Protein AF-T0ZK91-F1 (afdb_monomer_lite)

Structure (mmCIF, N/CA/C/O backbone):
data_AF-T0ZK91-F1
#
_entry.id   AF-T0ZK91-F1
#
loop_
_atom_site.group_PDB
_atom_site.id
_atom_site.type_symbol
_atom_site.label_atom_id
_atom_site.label_alt_id
_atom_site.label_comp_id
_atom_site.label_asym_id
_atom_site.label_entity_id
_atom_site.label_seq_id
_atom_site.pdbx_PDB_ins_code
_atom_site.Cartn_x
_atom_site.Cartn_y
_atom_site.Cartn_z
_atom_site.occupancy
_atom_site.B_iso_or_equiv
_atom_site.auth_seq_id
_atom_site.auth_comp_id
_atom_site.auth_asym_id
_atom_site.auth_atom_id
_atom_site.pdbx_PDB_model_num
ATOM 1 N N . MET A 1 1 ? 14.081 -2.824 1.516 1.00 80.69 1 MET A N 1
ATOM 2 C CA . MET A 1 1 ? 12.643 -3.103 1.655 1.00 80.69 1 MET A CA 1
ATOM 3 C C . MET A 1 1 ? 11.969 -2.720 0.352 1.00 80.69 1 MET A C 1
ATOM 5 O O . MET A 1 1 ? 12.176 -1.602 -0.117 1.00 80.69 1 MET A O 1
ATOM 9 N N . THR A 1 2 ? 11.253 -3.654 -0.259 1.00 96.75 2 THR A N 1
ATOM 10 C CA . THR A 1 2 ? 10.513 -3.434 -1.505 1.00 96.75 2 THR A CA 1
ATOM 11 C C . THR A 1 2 ? 9.173 -2.747 -1.242 1.00 96.75 2 THR A C 1
ATOM 13 O O . THR A 1 2 ? 8.653 -2.778 -0.123 1.00 96.75 2 THR A O 1
ATOM 16 N N . SER A 1 3 ? 8.582 -2.152 -2.278 1.00 96.88 3 SER A N 1
ATOM 17 C CA . SER A 1 3 ? 7.229 -1.580 -2.221 1.00 96.88 3 SER A CA 1
ATOM 18 C C . SER A 1 3 ? 6.175 -2.609 -1.775 1.00 96.88 3 SER A C 1
ATOM 20 O O . SER A 1 3 ? 5.234 -2.268 -1.053 1.00 96.88 3 SER A O 1
ATOM 22 N N . VAL A 1 4 ? 6.355 -3.884 -2.143 1.00 97.44 4 VAL A N 1
ATOM 23 C CA . VAL A 1 4 ? 5.496 -5.005 -1.728 1.00 97.44 4 VAL A CA 1
ATOM 24 C C . VAL A 1 4 ? 5.710 -5.362 -0.262 1.00 97.44 4 VAL A C 1
ATOM 26 O O . VAL A 1 4 ? 4.733 -5.485 0.472 1.00 97.44 4 VAL A O 1
ATOM 29 N N . GLU A 1 5 ? 6.963 -5.508 0.178 1.00 97.88 5 GLU A N 1
ATOM 30 C CA . GLU A 1 5 ? 7.288 -5.822 1.576 1.00 97.88 5 GLU A CA 1
ATOM 31 C C . GLU A 1 5 ? 6.716 -4.768 2.524 1.00 97.88 5 GLU A C 1
ATOM 33 O O . GLU A 1 5 ? 6.071 -5.119 3.509 1.00 97.88 5 GLU A O 1
ATOM 38 N N . PHE A 1 6 ? 6.879 -3.487 2.184 1.00 97.19 6 PHE A N 1
ATOM 39 C CA . PHE A 1 6 ? 6.341 -2.387 2.977 1.00 97.19 6 PHE A CA 1
ATOM 40 C C . PHE A 1 6 ? 4.808 -2.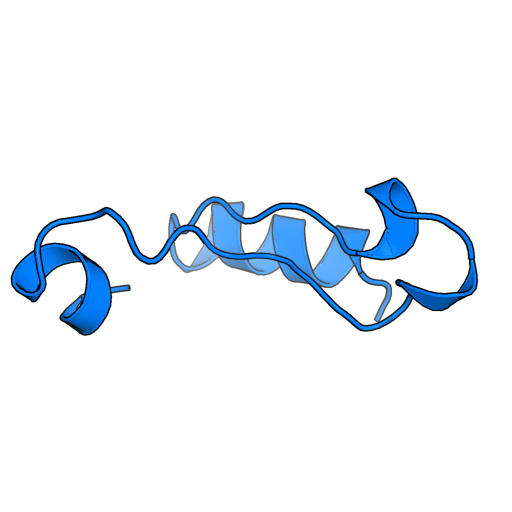403 3.032 1.00 97.19 6 PHE A C 1
ATOM 42 O O . PHE A 1 6 ? 4.222 -2.343 4.110 1.00 97.19 6 PHE A O 1
ATOM 49 N N . SER A 1 7 ? 4.149 -2.554 1.879 1.00 97.19 7 SER A N 1
ATOM 50 C CA . SER A 1 7 ? 2.681 -2.609 1.815 1.00 97.19 7 SER A CA 1
ATOM 51 C C . SER A 1 7 ? 2.117 -3.806 2.588 1.00 97.19 7 SER A C 1
ATOM 53 O O . SER A 1 7 ? 1.067 -3.710 3.216 1.00 97.19 7 SER A O 1
ATOM 55 N N . GLN A 1 8 ? 2.817 -4.943 2.572 1.00 97.62 8 GLN A N 1
ATOM 56 C CA . GLN A 1 8 ? 2.433 -6.116 3.351 1.00 97.62 8 GLN A CA 1
ATOM 57 C C . GLN A 1 8 ? 2.656 -5.940 4.858 1.00 97.62 8 GLN A C 1
ATOM 59 O O . GLN A 1 8 ? 1.869 -6.472 5.639 1.00 97.62 8 GLN A O 1
ATOM 64 N N . ALA A 1 9 ? 3.713 -5.235 5.271 1.00 97.75 9 ALA A N 1
ATOM 65 C CA . ALA A 1 9 ? 3.937 -4.900 6.674 1.00 97.75 9 ALA A CA 1
ATOM 66 C C . ALA A 1 9 ? 2.799 -4.011 7.199 1.00 97.75 9 ALA A C 1
ATOM 68 O O . ALA A 1 9 ? 2.179 -4.357 8.199 1.00 97.75 9 ALA A O 1
ATOM 69 N N . LEU A 1 10 ? 2.424 -2.961 6.455 1.00 96.44 10 LEU A N 1
ATOM 70 C CA . LEU A 1 10 ? 1.264 -2.121 6.786 1.00 96.44 10 LEU A CA 1
ATOM 71 C C . LEU A 1 10 ? -0.028 -2.936 6.923 1.00 96.44 10 LEU A C 1
ATOM 73 O O . LEU A 1 10 ? -0.770 -2.759 7.887 1.00 96.44 10 LEU A O 1
ATOM 77 N N . LEU A 1 11 ? -0.268 -3.882 6.011 1.00 96.69 11 LEU A N 1
ATOM 78 C CA . LEU A 1 11 ? -1.462 -4.723 6.063 1.00 96.69 11 LEU A CA 1
ATOM 79 C C . LEU A 1 11 ? -1.488 -5.651 7.287 1.00 96.69 11 LEU A C 1
ATOM 81 O O . LEU A 1 11 ? -2.553 -5.868 7.857 1.00 96.69 11 LEU A O 1
ATOM 85 N N . ARG A 1 12 ? -0.348 -6.232 7.677 1.00 97.62 12 ARG A N 1
ATOM 86 C CA . ARG A 1 12 ? -0.287 -7.222 8.768 1.00 97.62 12 ARG A CA 1
ATOM 87 C C . ARG A 1 12 ? -0.142 -6.605 10.152 1.00 97.62 12 ARG A C 1
ATOM 89 O O . ARG A 1 12 ? -0.670 -7.158 11.107 1.00 97.62 12 ARG A O 1
ATOM 96 N N . GLU A 1 13 ? 0.613 -5.521 10.262 1.00 97.56 13 GLU A N 1
ATOM 97 C CA . GLU A 1 13 ? 0.993 -4.931 11.548 1.00 97.56 13 GLU A CA 1
ATOM 98 C C . GLU A 1 13 ? 0.074 -3.766 11.913 1.00 97.56 13 GLU A C 1
ATOM 100 O O . GLU A 1 13 ? -0.369 -3.665 13.054 1.00 97.56 13 GLU A O 1
ATOM 105 N N . ALA A 1 14 ? -0.258 -2.922 10.932 1.00 95.50 14 ALA A N 1
ATOM 106 C CA . ALA A 1 14 ? -1.105 -1.746 11.124 1.00 95.50 14 ALA A CA 1
ATOM 107 C C . ALA A 1 14 ? -2.554 -1.957 10.655 1.00 95.50 14 ALA A C 1
ATOM 109 O O . ALA A 1 14 ? -3.404 -1.119 10.923 1.00 95.50 14 ALA A O 1
ATOM 110 N N . HIS A 1 15 ? -2.859 -3.074 9.985 1.00 95.19 15 HIS A N 1
ATOM 111 C CA . HIS A 1 15 ? -4.168 -3.333 9.369 1.00 95.19 15 HIS A CA 1
ATOM 112 C C . HIS A 1 15 ? -4.568 -2.281 8.318 1.00 95.19 15 HIS A C 1
ATOM 114 O O . HIS A 1 15 ? -5.752 -2.071 8.053 1.00 95.19 15 HIS A O 1
ATOM 120 N N . VAL A 1 16 ? -3.578 -1.655 7.672 1.00 95.75 16 VAL A N 1
ATOM 121 C CA . VAL A 1 16 ? -3.783 -0.626 6.646 1.00 95.75 16 VAL A CA 1
ATOM 122 C C . VAL A 1 16 ? -3.496 -1.203 5.264 1.00 95.75 16 VAL A C 1
ATOM 124 O O . VAL A 1 16 ? -2.378 -1.615 4.952 1.00 95.75 16 VAL A O 1
ATOM 127 N N . ALA A 1 17 ? -4.514 -1.216 4.403 1.00 95.50 17 ALA A N 1
ATOM 128 C CA . ALA A 1 17 ? -4.382 -1.663 3.022 1.00 95.50 17 ALA A CA 1
ATOM 129 C C . ALA A 1 17 ? -3.941 -0.511 2.103 1.00 95.50 17 ALA A C 1
ATOM 131 O O . ALA A 1 17 ? -4.657 0.475 1.928 1.00 95.50 17 ALA A O 1
ATOM 132 N N . VAL A 1 18 ? -2.785 -0.670 1.456 1.00 96.31 18 VAL A N 1
ATOM 133 C CA . VAL A 1 18 ? -2.253 0.257 0.442 1.00 96.31 18 VAL A CA 1
ATOM 134 C C . VAL A 1 18 ? -1.882 -0.487 -0.839 1.00 96.31 18 VAL A C 1
ATOM 136 O O . VAL A 1 18 ? -1.747 -1.710 -0.8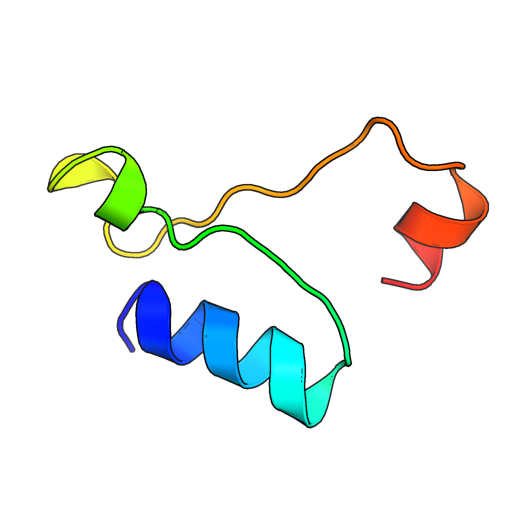45 1.00 96.31 18 VAL A O 1
ATOM 139 N N . VAL A 1 19 ? -1.708 0.244 -1.943 1.00 97.25 19 VAL A N 1
ATOM 140 C CA . VAL A 1 19 ? -1.264 -0.346 -3.215 1.00 97.25 19 VAL A CA 1
ATOM 141 C C . VAL A 1 19 ? 0.255 -0.194 -3.352 1.00 97.25 19 VAL A C 1
ATOM 143 O O . VAL A 1 19 ? 0.729 0.945 -3.361 1.00 97.25 19 VAL A O 1
ATOM 146 N N . PRO A 1 20 ? 1.018 -1.292 -3.518 1.00 97.69 20 PRO A N 1
ATOM 147 C CA . PRO A 1 20 ? 2.452 -1.226 -3.786 1.00 97.69 20 PRO A CA 1
ATOM 148 C C . PRO A 1 20 ? 2.743 -0.411 -5.045 1.00 97.69 20 PRO A C 1
ATOM 150 O O . PRO A 1 20 ? 2.109 -0.613 -6.082 1.00 97.69 20 PRO A O 1
ATOM 153 N N . GLY A 1 21 ? 3.726 0.483 -4.989 1.00 97.62 21 GLY A N 1
ATOM 154 C CA . GLY A 1 21 ? 4.043 1.364 -6.108 1.00 97.62 21 GLY A CA 1
ATOM 155 C C . GLY A 1 21 ? 4.547 0.624 -7.351 1.00 97.62 21 GLY A C 1
ATOM 156 O O . GLY A 1 21 ? 4.272 1.074 -8.460 1.00 97.62 21 GLY A O 1
ATOM 157 N N . ILE A 1 22 ? 5.157 -0.562 -7.204 1.00 97.94 22 ILE A N 1
ATOM 158 C CA . ILE A 1 22 ? 5.552 -1.413 -8.342 1.00 97.94 22 ILE A CA 1
ATOM 159 C C . ILE A 1 22 ? 4.374 -1.776 -9.265 1.00 97.94 22 ILE A C 1
ATOM 161 O O . ILE A 1 22 ? 4.577 -2.021 -10.453 1.00 97.94 22 ILE A O 1
ATOM 165 N N . ALA A 1 23 ? 3.129 -1.739 -8.766 1.00 96.62 23 ALA A N 1
ATOM 166 C CA . ALA A 1 23 ? 1.925 -1.939 -9.577 1.00 96.62 23 ALA A CA 1
ATOM 167 C C . ALA A 1 23 ? 1.722 -0.850 -10.654 1.00 96.62 23 ALA A C 1
ATOM 169 O O . ALA A 1 23 ? 0.955 -1.055 -11.591 1.00 96.62 23 ALA A O 1
ATOM 170 N N . PHE A 1 24 ? 2.415 0.288 -10.541 1.00 96.81 24 PHE A N 1
ATOM 171 C CA . PHE A 1 24 ? 2.400 1.397 -11.502 1.00 96.81 24 PHE A CA 1
ATOM 172 C C . PHE A 1 24 ? 3.638 1.422 -12.414 1.00 96.81 24 PHE A C 1
ATOM 174 O O . PHE A 1 24 ? 3.817 2.359 -13.190 1.00 96.81 24 PHE A O 1
ATOM 181 N N . GLY A 1 25 ? 4.486 0.391 -12.348 1.00 96.38 25 GLY A N 1
ATOM 182 C CA . GLY A 1 25 ? 5.692 0.247 -13.158 1.00 96.38 25 GLY A CA 1
ATOM 183 C C . GLY A 1 25 ? 6.992 0.396 -12.357 1.00 96.38 25 GLY A C 1
ATOM 184 O O . GLY A 1 25 ? 6.962 0.691 -11.162 1.00 96.38 25 GLY A O 1
ATOM 185 N N . PRO A 1 26 ? 8.158 0.212 -13.008 1.00 96.25 26 PRO A N 1
ATOM 186 C CA . PRO A 1 26 ? 9.453 0.122 -12.324 1.00 96.25 26 PRO A CA 1
ATOM 187 C C . PRO A 1 26 ? 9.818 1.364 -11.504 1.00 96.25 26 PRO A C 1
ATOM 189 O O . PRO A 1 26 ? 10.456 1.258 -10.462 1.00 96.25 26 PRO A O 1
ATOM 192 N N . HIS A 1 27 ? 9.384 2.545 -11.949 1.00 96.81 27 HIS A N 1
ATOM 193 C CA . HIS A 1 27 ? 9.628 3.808 -11.248 1.00 96.81 27 HIS A CA 1
ATOM 194 C C . HIS A 1 27 ? 8.772 3.993 -9.987 1.00 96.81 27 HIS A C 1
ATOM 196 O O . HIS A 1 27 ? 9.053 4.888 -9.197 1.00 96.81 27 HIS A O 1
ATOM 202 N N . GLY A 1 28 ? 7.745 3.164 -9.789 1.00 95.44 28 GLY A N 1
ATOM 203 C CA . GLY A 1 28 ? 6.951 3.148 -8.565 1.00 95.44 28 GLY A CA 1
ATOM 204 C C . GLY A 1 28 ? 7.578 2.315 -7.446 1.00 95.44 28 GLY A C 1
ATOM 205 O O . GLY A 1 28 ? 7.026 2.252 -6.349 1.00 95.44 28 GLY A O 1
ATOM 206 N N . GLU A 1 29 ? 8.723 1.671 -7.678 1.00 97.06 29 GLU A N 1
ATOM 207 C CA . GLU A 1 29 ? 9.431 0.970 -6.613 1.00 97.06 29 GLU A CA 1
ATOM 208 C C . G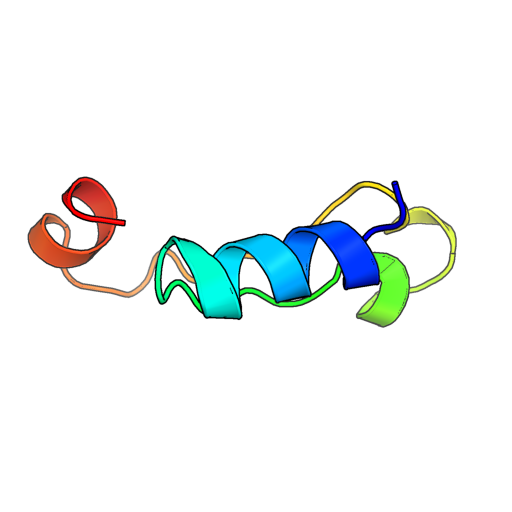LU A 1 29 ? 9.807 1.939 -5.477 1.00 97.06 29 GLU A C 1
ATOM 210 O O . GLU A 1 29 ? 10.020 3.135 -5.692 1.00 97.06 29 GLU A O 1
ATOM 215 N N . HIS A 1 30 ? 9.799 1.432 -4.243 1.00 95.44 30 HIS A N 1
ATOM 216 C CA . HIS A 1 30 ? 9.931 2.222 -3.010 1.00 95.44 30 HIS A CA 1
ATOM 217 C C . HIS A 1 30 ? 8.830 3.273 -2.752 1.00 95.44 30 HIS A C 1
ATOM 219 O O . HIS A 1 30 ? 8.917 4.004 -1.768 1.00 95.44 30 HIS A O 1
ATOM 225 N N . HIS A 1 31 ? 7.770 3.311 -3.564 1.00 96.75 31 HIS A N 1
ATOM 226 C CA . HIS A 1 31 ? 6.572 4.119 -3.327 1.00 96.75 31 HIS A CA 1
ATOM 227 C C . HIS A 1 31 ? 5.354 3.222 -3.063 1.00 96.75 31 HIS A C 1
ATOM 229 O O . HIS A 1 31 ? 5.380 2.009 -3.284 1.00 96.75 31 HIS A O 1
ATOM 235 N N . PHE A 1 32 ? 4.264 3.823 -2.594 1.00 96.38 32 PHE A N 1
ATOM 236 C CA . PHE A 1 32 ? 2.952 3.191 -2.469 1.00 96.38 32 PHE A CA 1
ATOM 237 C C . PHE A 1 32 ? 1.858 4.233 -2.708 1.00 96.38 32 PHE A C 1
ATOM 239 O O . PHE A 1 32 ? 2.104 5.439 -2.648 1.00 96.38 32 PHE A O 1
ATOM 246 N N . ARG A 1 33 ? 0.641 3.772 -2.992 1.00 96.56 33 ARG A N 1
ATOM 247 C CA . ARG A 1 33 ? -0.536 4.627 -3.166 1.00 96.56 33 ARG A CA 1
ATOM 248 C C . ARG A 1 33 ? -1.549 4.346 -2.064 1.00 96.56 33 ARG A C 1
ATOM 250 O O . ARG A 1 33 ? -1.906 3.190 -1.837 1.00 96.56 33 ARG A O 1
ATOM 257 N N . LEU A 1 34 ? -2.068 5.414 -1.465 1.00 93.62 34 LEU A N 1
ATOM 258 C CA . LEU A 1 34 ? -3.184 5.389 -0.519 1.00 93.62 34 LEU A CA 1
ATOM 259 C C . LEU A 1 34 ? -4.415 6.093 -1.109 1.00 93.62 34 LEU A C 1
ATOM 261 O O . LEU A 1 34 ? -4.290 6.928 -2.008 1.00 93.62 34 LEU A O 1
ATOM 265 N N . SER A 1 35 ? -5.605 5.741 -0.622 1.00 89.38 35 SER A N 1
ATOM 266 C CA . SER A 1 35 ? -6.854 6.402 -1.006 1.00 89.38 35 SER A CA 1
ATOM 267 C C . SER A 1 35 ? -7.191 7.499 -0.002 1.00 89.38 35 SER A C 1
ATOM 269 O O . SER A 1 35 ? -7.439 7.196 1.159 1.00 89.38 35 SER A O 1
ATOM 271 N N . TYR A 1 36 ? -7.232 8.758 -0.439 1.00 87.88 36 TYR A N 1
ATOM 272 C CA . TYR A 1 36 ? -7.611 9.892 0.416 1.00 87.88 36 TYR A CA 1
ATOM 273 C C . TYR A 1 36 ? -9.124 10.165 0.418 1.00 87.88 36 TYR A C 1
ATOM 275 O O . TYR A 1 36 ? -9.587 11.096 1.063 1.00 87.88 36 TYR A O 1
ATOM 283 N N . THR A 1 37 ? -9.916 9.380 -0.317 1.00 91.19 37 THR A N 1
ATOM 284 C CA . THR A 1 37 ? -11.378 9.548 -0.401 1.00 91.19 37 THR A CA 1
ATOM 285 C C . THR A 1 37 ? -12.126 8.852 0.742 1.00 91.19 37 THR A C 1
ATOM 287 O O . THR A 1 37 ? -13.318 8.576 0.616 1.00 91.19 37 THR A O 1
ATOM 290 N N . ALA A 1 38 ? -11.426 8.496 1.819 1.00 88.12 38 ALA A N 1
ATOM 291 C CA . ALA A 1 38 ? -12.028 7.999 3.048 1.00 88.12 38 ALA A CA 1
ATOM 292 C C . ALA A 1 38 ? -12.429 9.183 3.952 1.00 88.12 38 ALA A C 1
ATOM 294 O O . ALA A 1 38 ? -11.900 10.283 3.770 1.00 88.12 38 ALA A O 1
ATOM 295 N N . PRO A 1 39 ? -13.349 8.987 4.914 1.00 88.94 39 PRO A N 1
ATOM 296 C CA . PRO A 1 39 ? -13.629 9.990 5.941 1.00 88.94 39 PRO A CA 1
ATOM 297 C C . PRO A 1 39 ? -12.340 10.454 6.636 1.00 88.94 39 PRO A C 1
ATOM 299 O O . PRO A 1 39 ? -11.420 9.656 6.821 1.00 88.94 39 PRO A O 1
ATOM 302 N N . GLU A 1 40 ? -12.262 11.731 7.017 1.00 88.88 40 GLU A N 1
ATOM 303 C CA . GLU A 1 40 ? -11.053 12.307 7.626 1.00 88.88 40 GLU A CA 1
ATOM 304 C C . GLU A 1 40 ? -10.654 11.563 8.905 1.00 88.88 40 GLU A C 1
ATOM 306 O O . GLU A 1 40 ? -9.472 11.355 9.163 1.00 88.88 40 GLU A O 1
ATOM 311 N N . GLU A 1 41 ? -11.641 11.111 9.674 1.00 90.31 41 GLU A N 1
ATOM 312 C CA . GLU A 1 41 ? -11.448 10.322 10.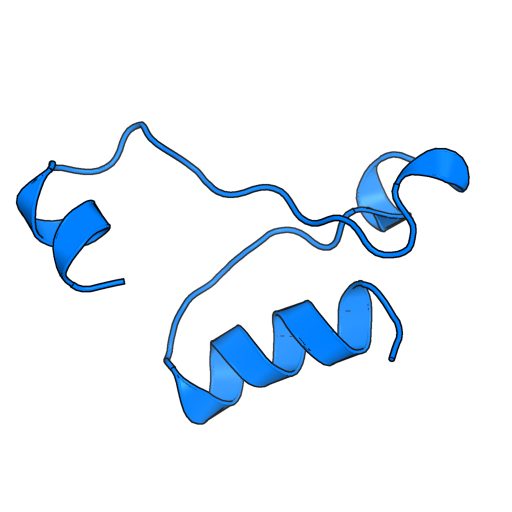886 1.00 90.31 41 GLU A CA 1
ATOM 313 C C . GLU A 1 41 ? -10.691 9.025 10.578 1.00 90.31 41 GLU A C 1
ATOM 315 O O . GLU A 1 41 ? -9.693 8.722 11.224 1.00 90.31 41 GLU A O 1
ATOM 320 N N . VAL A 1 42 ? -11.087 8.328 9.509 1.00 87.75 42 VAL A N 1
ATOM 321 C CA . VAL A 1 42 ? -10.429 7.096 9.049 1.00 87.75 42 VAL A CA 1
ATOM 322 C C . VAL A 1 42 ? -9.000 7.375 8.581 1.00 87.75 42 VAL A C 1
ATOM 324 O O . VAL A 1 42 ? -8.107 6.571 8.818 1.00 87.75 42 VAL A O 1
ATOM 327 N N . LEU A 1 43 ? -8.758 8.519 7.934 1.00 87.56 43 LEU A N 1
ATOM 328 C CA . LEU A 1 43 ? -7.415 8.906 7.488 1.00 87.56 43 LEU A CA 1
ATOM 329 C C . LEU A 1 43 ? -6.486 9.298 8.643 1.00 87.56 43 LEU A C 1
ATOM 331 O O . LEU A 1 43 ? -5.276 9.168 8.503 1.00 87.56 43 LEU A O 1
ATOM 335 N N . ARG A 1 44 ? -7.031 9.806 9.753 1.00 88.50 44 ARG A N 1
ATOM 336 C CA . ARG A 1 44 ? -6.260 10.165 10.955 1.00 88.50 44 ARG A CA 1
ATOM 337 C C . ARG A 1 44 ? -5.904 8.956 11.815 1.00 88.50 44 ARG A C 1
ATOM 339 O O . ARG A 1 44 ? -4.917 9.018 12.542 1.00 88.50 44 ARG A O 1
ATOM 346 N N . GLU A 1 45 ? -6.731 7.917 11.778 1.00 85.06 45 GLU A N 1
ATOM 347 C CA . GLU A 1 45 ? -6.512 6.661 12.503 1.00 85.06 45 GLU A CA 1
ATOM 348 C C . GLU A 1 45 ? -5.523 5.720 11.798 1.00 85.06 45 GLU A C 1
ATOM 350 O O . GLU A 1 45 ? -4.934 4.863 12.458 1.00 85.06 45 GLU A O 1
ATOM 355 N N . ALA A 1 46 ? -5.369 5.874 10.479 1.00 78.12 46 ALA A N 1
ATOM 3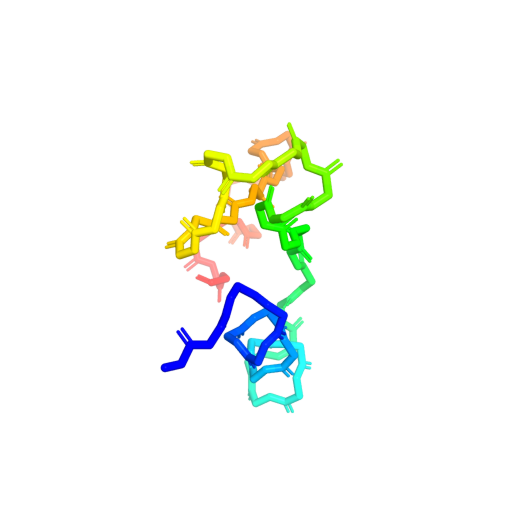56 C CA . ALA A 1 46 ? -4.524 5.044 9.620 1.00 78.12 46 ALA A CA 1
ATOM 357 C C . ALA A 1 46 ? -3.022 5.373 9.690 1.00 78.12 46 ALA A C 1
ATOM 359 O O . ALA A 1 46 ? -2.653 6.537 9.965 1.00 78.12 46 ALA A O 1
#

InterPro domains:
  IPR015422 Pyridoxal phosphate-dependent transferase, small domain [G3DSA:3.90.1150.10] (1-46)
  IPR015424 Pyridoxal phosphate-dependent transferase [SSF53383] (1-46)

Foldseek 3Di:
DWLVVVQVCCCPPVVDHWARLCVVPPVRIVHIGDDPPDPVVVVVSD

Organism: NCBI:txid410659

Secondary structure (DSSP, 8-state):
--HHHHHHHIIIII----EEGGGG-GGGTT-EE----S-HHHHHH-

Radius of gyration: 11.16 Å; chains: 1; bounding box: 26×20×26 Å

pLDDT: mean 93.96, std 4.78, range [78.12, 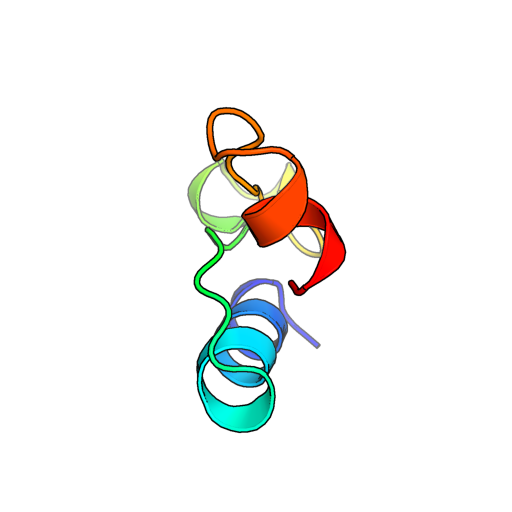97.94]

Sequence (46 aa):
MTSVEFSQALLREAHVAVVPGIAFGPHGEHHFRLSYTAPEEVLREA